Protein AF-A0A660W7L3-F1 (afdb_monomer_lite)

Structure (mmCIF, N/CA/C/O backbone):
data_AF-A0A660W7L3-F1
#
_entry.id   AF-A0A660W7L3-F1
#
loop_
_atom_site.group_PDB
_atom_site.id
_atom_site.type_symbol
_atom_site.label_atom_id
_atom_site.label_alt_id
_atom_site.label_comp_id
_atom_site.label_asym_id
_atom_site.label_entity_id
_atom_site.label_seq_id
_atom_site.pdbx_PDB_ins_code
_atom_site.Cartn_x
_atom_site.Cartn_y
_atom_site.Cartn_z
_atom_site.occupancy
_atom_site.B_iso_or_equiv
_atom_site.auth_seq_id
_atom_site.auth_comp_id
_atom_site.auth_asym_id
_atom_site.auth_atom_id
_atom_site.pdbx_PDB_model_num
ATOM 1 N N . MET A 1 1 ? 17.401 1.972 -6.740 1.00 91.06 1 MET A N 1
ATOM 2 C CA . MET A 1 1 ? 16.442 2.599 -7.683 1.00 91.06 1 MET A CA 1
ATOM 3 C C . MET A 1 1 ? 15.561 3.553 -6.897 1.00 91.06 1 MET A C 1
ATOM 5 O O . MET A 1 1 ? 15.328 3.251 -5.743 1.00 91.06 1 MET A O 1
ATOM 9 N N . LYS A 1 2 ? 15.109 4.685 -7.448 1.00 93.38 2 LYS A N 1
ATOM 10 C CA . LYS A 1 2 ? 14.234 5.621 -6.716 1.00 93.38 2 LYS A CA 1
ATOM 11 C C . LYS A 1 2 ? 12.768 5.179 -6.834 1.00 93.38 2 LYS A C 1
ATOM 13 O O . LYS A 1 2 ? 12.344 4.865 -7.942 1.00 93.38 2 LYS A O 1
ATOM 18 N N . ALA A 1 3 ? 12.022 5.172 -5.731 1.00 96.50 3 ALA A N 1
ATOM 19 C CA . ALA A 1 3 ? 10.601 4.817 -5.695 1.00 96.50 3 ALA A CA 1
ATOM 20 C C . ALA A 1 3 ? 9.845 5.675 -4.670 1.00 96.50 3 ALA A C 1
ATOM 22 O O . ALA A 1 3 ? 10.423 6.043 -3.650 1.00 96.50 3 ALA A O 1
ATOM 23 N N . LEU A 1 4 ? 8.570 5.974 -4.931 1.00 96.69 4 LEU A N 1
ATOM 24 C CA . LEU A 1 4 ? 7.641 6.444 -3.902 1.00 96.69 4 LEU A CA 1
ATOM 25 C C . LEU A 1 4 ? 7.113 5.215 -3.158 1.00 96.69 4 LEU A C 1
ATOM 27 O O . LEU A 1 4 ? 6.564 4.315 -3.790 1.00 96.69 4 LEU A O 1
ATOM 31 N N . VAL A 1 5 ? 7.323 5.159 -1.847 1.00 97.38 5 VAL A N 1
ATOM 32 C CA . VAL A 1 5 ? 6.933 4.031 -0.996 1.00 97.38 5 VAL A CA 1
ATOM 33 C C . VAL A 1 5 ? 5.898 4.512 0.006 1.00 97.38 5 VAL A C 1
ATOM 35 O O . VAL A 1 5 ? 6.139 5.490 0.713 1.00 97.38 5 VAL A O 1
ATOM 38 N N . ALA A 1 6 ? 4.768 3.809 0.056 1.00 97.12 6 ALA A N 1
ATOM 39 C CA . ALA A 1 6 ? 3.768 3.957 1.100 1.00 97.12 6 ALA A CA 1
ATOM 40 C C . ALA A 1 6 ? 4.059 2.956 2.226 1.00 97.12 6 ALA A C 1
ATOM 42 O O . ALA A 1 6 ? 4.233 1.764 1.962 1.00 97.12 6 ALA A O 1
ATOM 43 N N . ASN A 1 7 ? 4.106 3.434 3.464 1.00 97.31 7 ASN A N 1
ATOM 44 C CA . ASN A 1 7 ? 4.158 2.607 4.667 1.00 97.31 7 ASN A CA 1
ATOM 45 C C . ASN A 1 7 ? 2.944 2.921 5.536 1.00 97.31 7 ASN A C 1
ATOM 47 O O . ASN A 1 7 ? 2.388 4.004 5.436 1.00 97.31 7 ASN A O 1
ATOM 51 N N . ALA A 1 8 ? 2.549 1.989 6.394 1.00 97.88 8 ALA A N 1
ATOM 52 C CA . ALA A 1 8 ? 1.500 2.195 7.384 1.00 97.88 8 ALA A CA 1
ATOM 53 C C . ALA A 1 8 ? 1.725 1.244 8.563 1.00 97.88 8 ALA A C 1
ATOM 55 O O . ALA A 1 8 ? 2.439 0.240 8.456 1.00 97.88 8 ALA A O 1
ATOM 56 N N . GLU A 1 9 ? 1.104 1.544 9.692 1.00 98.12 9 GLU A N 1
ATOM 57 C CA . GLU A 1 9 ? 1.123 0.695 10.874 1.00 98.12 9 GLU A CA 1
ATOM 58 C C . GLU A 1 9 ? 0.175 -0.494 10.685 1.00 98.12 9 GLU A C 1
ATOM 60 O O . GLU A 1 9 ? -0.985 -0.322 10.310 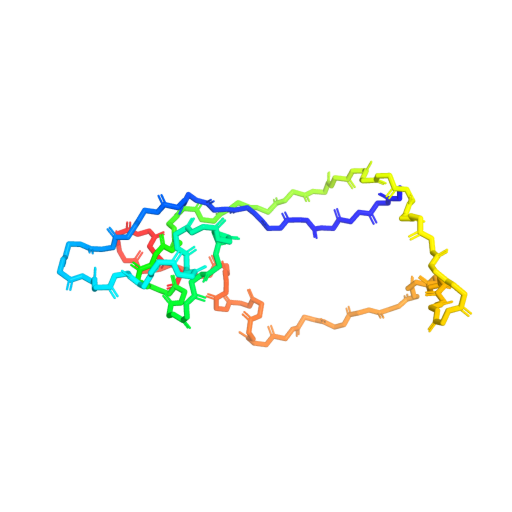1.00 98.12 9 GLU A O 1
ATOM 65 N N . TRP A 1 10 ? 0.644 -1.712 10.981 1.00 97.94 10 TRP A N 1
ATOM 66 C CA . TRP A 1 10 ? -0.239 -2.875 11.106 1.00 97.94 10 TRP A CA 1
ATOM 67 C C . TRP A 1 10 ? -0.993 -2.784 12.432 1.00 97.94 10 TRP A C 1
ATOM 69 O O . TRP A 1 10 ? -0.472 -3.177 13.480 1.00 97.94 10 TRP A O 1
ATOM 79 N N . LYS A 1 11 ? -2.215 -2.257 12.391 1.00 98.00 11 LYS A N 1
ATOM 80 C CA . LYS A 1 11 ? -3.040 -1.993 13.568 1.00 98.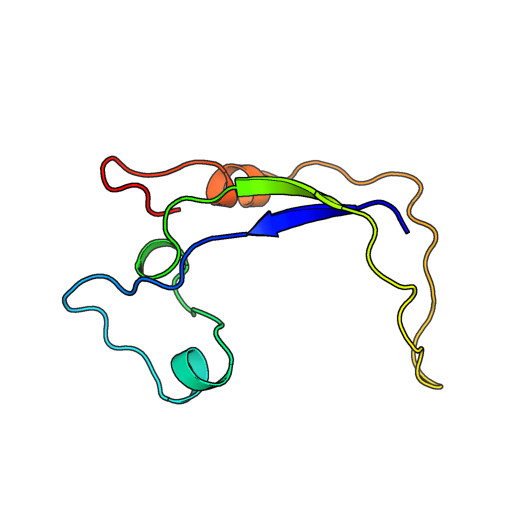00 11 LYS A CA 1
ATOM 81 C C . LYS A 1 11 ? -4.493 -2.423 13.326 1.00 98.00 11 LYS A C 1
ATOM 83 O O . LYS A 1 11 ? -5.352 -1.583 13.131 1.00 98.00 11 LYS A O 1
ATOM 88 N N . PRO A 1 12 ? -4.796 -3.726 13.342 1.00 97.81 12 PRO A N 1
ATOM 89 C CA . PRO A 1 12 ? -6.155 -4.241 13.177 1.00 97.81 12 PRO A CA 1
ATOM 90 C C . PRO A 1 12 ? -7.174 -3.580 14.117 1.00 97.81 12 PRO A C 1
ATOM 92 O O . PRO A 1 12 ? -6.944 -3.500 15.327 1.00 97.81 12 PRO A O 1
ATOM 95 N N . ARG A 1 13 ? -8.315 -3.143 13.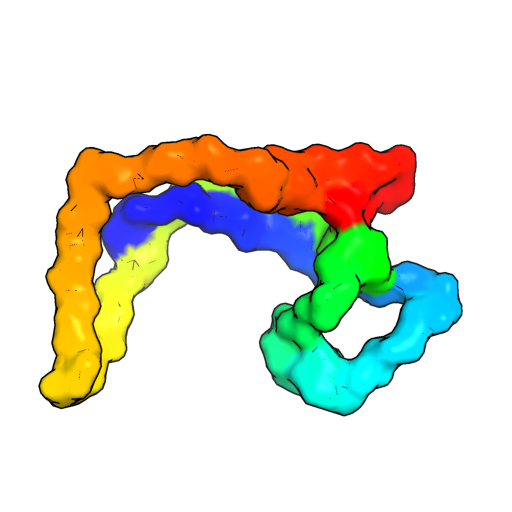571 1.00 98.00 13 ARG A N 1
ATOM 96 C CA . ARG A 1 13 ? -9.428 -2.570 14.338 1.00 98.00 13 ARG A CA 1
ATOM 97 C C . ARG A 1 13 ? -9.966 -3.582 15.346 1.00 98.00 13 ARG A C 1
ATOM 99 O O . ARG A 1 13 ? -10.020 -4.787 15.089 1.00 98.00 13 ARG A O 1
ATOM 106 N N . ILE A 1 14 ? -10.428 -3.082 16.491 1.00 96.62 14 ILE A N 1
ATOM 107 C CA . ILE A 1 14 ? -11.072 -3.918 17.510 1.00 96.62 14 ILE A CA 1
ATOM 108 C C . ILE A 1 14 ? -12.310 -4.578 16.891 1.00 96.62 14 ILE A C 1
ATOM 110 O O . ILE A 1 14 ? -13.187 -3.899 16.367 1.00 96.62 14 ILE A O 1
ATOM 114 N N . GLY A 1 15 ? -12.376 -5.908 16.958 1.00 95.50 15 GLY A N 1
ATOM 115 C CA . GLY A 1 15 ? -13.474 -6.696 16.391 1.00 95.50 15 GLY A CA 1
ATOM 116 C C . GLY A 1 15 ? -13.243 -7.185 14.956 1.00 95.50 15 GLY A C 1
ATOM 117 O O . GLY A 1 15 ? -13.990 -8.051 14.500 1.00 95.50 15 GLY A O 1
ATOM 118 N N . TYR A 1 16 ? -12.195 -6.723 14.261 1.00 97.44 16 TYR A N 1
ATOM 119 C CA . TYR A 1 16 ? -11.802 -7.307 12.978 1.00 97.44 16 TYR A CA 1
ATOM 120 C C . TYR A 1 16 ? -11.141 -8.676 13.195 1.00 97.44 16 TYR A C 1
ATOM 122 O O . TYR A 1 16 ? -10.152 -8.809 13.917 1.00 97.44 16 TYR A O 1
ATOM 130 N N . SER A 1 17 ? -11.703 -9.715 12.575 1.00 96.56 17 SER A N 1
ATOM 131 C CA . SER A 1 17 ? -11.193 -11.084 12.687 1.00 96.56 17 SER A CA 1
ATOM 132 C C . SER A 1 17 ? -10.123 -11.339 11.632 1.00 96.56 17 SER A C 1
ATOM 134 O O . SER A 1 17 ? -10.433 -11.632 10.480 1.00 96.56 17 SER A O 1
ATOM 136 N N . ILE A 1 18 ? -8.860 -11.239 12.039 1.00 96.69 18 ILE A N 1
ATOM 137 C CA . ILE A 1 18 ? -7.706 -11.468 11.166 1.00 96.69 18 ILE A CA 1
ATOM 138 C C . ILE A 1 18 ? -7.517 -12.966 10.936 1.00 96.69 18 ILE A C 1
ATOM 140 O O . ILE A 1 18 ? -7.436 -13.750 11.885 1.00 96.69 18 ILE A O 1
ATOM 144 N N . SER A 1 19 ? -7.378 -13.369 9.677 1.00 96.62 19 SER A N 1
ATOM 145 C CA . SER A 1 19 ? -6.982 -14.738 9.348 1.00 96.62 19 SER A CA 1
ATOM 146 C C . SER A 1 19 ? -5.495 -14.992 9.634 1.00 96.62 19 SER A C 1
ATOM 148 O O . SER A 1 19 ? -4.654 -14.105 9.496 1.00 96.62 19 SER A O 1
ATOM 150 N N . GLU A 1 20 ? -5.119 -16.243 9.915 1.00 97.06 20 GLU A N 1
ATOM 151 C CA . GLU A 1 20 ? -3.705 -16.631 10.084 1.00 97.06 20 GLU A CA 1
ATOM 152 C C . GLU A 1 20 ? -2.836 -16.194 8.888 1.00 97.06 20 GLU A C 1
ATOM 154 O O . GLU A 1 20 ? -1.676 -15.802 9.030 1.00 97.06 20 GLU A O 1
ATOM 159 N N . SER A 1 21 ? -3.419 -16.215 7.686 1.00 96.94 21 SER A N 1
ATOM 160 C CA . SER A 1 21 ? -2.737 -15.819 6.459 1.00 96.94 21 SER A CA 1
ATOM 161 C C . SER A 1 21 ? -2.429 -14.321 6.387 1.00 96.94 21 SER A C 1
ATOM 163 O O . SER A 1 21 ? -1.360 -13.960 5.893 1.00 96.94 21 SER A O 1
ATOM 165 N N . GLU A 1 22 ? -3.334 -13.470 6.879 1.00 97.62 22 GLU A N 1
ATOM 166 C CA . GLU A 1 22 ? -3.150 -12.019 6.938 1.00 97.62 22 GLU A CA 1
ATOM 167 C C . GLU A 1 22 ? -2.059 -11.671 7.946 1.00 97.62 22 GLU A C 1
ATOM 169 O O . GLU A 1 22 ? -1.129 -10.944 7.599 1.00 97.62 22 GLU A O 1
ATOM 174 N N . GLU A 1 23 ? -2.120 -12.262 9.143 1.00 95.62 23 GLU A N 1
ATOM 175 C CA . GLU A 1 23 ? -1.157 -12.014 10.219 1.00 95.62 23 GLU A CA 1
ATOM 176 C C . GLU A 1 23 ? 0.255 -12.461 9.816 1.00 95.62 23 GLU A C 1
ATOM 178 O O . GLU A 1 23 ? 1.218 -11.702 9.936 1.00 95.62 23 GLU A O 1
ATOM 183 N N . LYS A 1 24 ? 0.384 -13.666 9.242 1.00 96.81 24 LYS A N 1
ATOM 184 C CA . LYS A 1 24 ? 1.680 -14.214 8.818 1.00 96.81 24 LYS A CA 1
ATOM 185 C C . LYS A 1 24 ? 2.312 -13.426 7.672 1.00 96.81 24 LYS A C 1
ATOM 187 O O . LYS A 1 24 ? 3.531 -13.289 7.624 1.00 96.81 24 LYS A O 1
ATOM 192 N N . LYS A 1 25 ? 1.505 -12.963 6.715 1.00 96.94 25 LYS A N 1
ATOM 193 C CA . LYS A 1 25 ? 2.001 -12.256 5.522 1.00 96.94 25 LYS A CA 1
ATOM 194 C C . LYS A 1 25 ? 2.063 -10.745 5.707 1.00 96.94 25 LYS A C 1
ATOM 196 O O . LYS A 1 25 ? 2.577 -10.081 4.812 1.00 96.94 25 LYS A O 1
ATOM 201 N N . ARG A 1 26 ? 1.508 -10.215 6.804 1.00 97.06 26 ARG A N 1
ATOM 202 C CA . ARG A 1 26 ? 1.233 -8.782 6.982 1.00 97.06 26 ARG A CA 1
ATOM 203 C C . ARG A 1 26 ? 0.544 -8.202 5.746 1.00 97.06 26 ARG A C 1
ATOM 205 O O . ARG A 1 26 ? 0.955 -7.186 5.198 1.00 97.06 26 ARG A O 1
ATOM 212 N N . ARG A 1 27 ? -0.491 -8.897 5.266 1.00 97.25 27 ARG A N 1
ATOM 213 C CA . ARG A 1 27 ? -1.273 -8.491 4.092 1.00 97.25 27 ARG A CA 1
ATOM 214 C C . ARG A 1 27 ? -2.751 -8.579 4.414 1.00 97.25 27 ARG A C 1
ATOM 216 O O . ARG A 1 27 ? -3.301 -9.671 4.340 1.00 97.25 27 ARG A O 1
ATOM 223 N N . ALA A 1 28 ? -3.353 -7.442 4.739 1.00 96.62 28 ALA A N 1
ATOM 224 C CA . ALA A 1 28 ? -4.775 -7.334 5.032 1.00 96.62 28 ALA A CA 1
ATOM 225 C C . ALA A 1 28 ? -5.628 -7.647 3.795 1.00 96.62 28 ALA A C 1
ATOM 227 O O . ALA A 1 28 ? -5.260 -7.283 2.675 1.00 96.62 28 ALA A O 1
ATOM 228 N N . ILE A 1 29 ? -6.772 -8.300 4.004 1.00 97.00 29 ILE A N 1
ATOM 229 C CA . ILE A 1 29 ? -7.813 -8.430 2.977 1.00 97.00 29 ILE A CA 1
ATOM 230 C C . ILE A 1 29 ? -8.638 -7.143 2.892 1.00 97.00 29 ILE A C 1
ATOM 232 O O . ILE A 1 29 ? -8.934 -6.684 1.791 1.00 97.00 29 ILE A O 1
ATOM 236 N N . ILE A 1 30 ? -8.960 -6.534 4.039 1.00 96.94 30 ILE A N 1
ATOM 237 C CA . ILE A 1 30 ? -9.644 -5.239 4.121 1.00 96.94 30 ILE A CA 1
ATOM 238 C C . ILE A 1 30 ? -8.672 -4.215 4.707 1.00 96.94 30 ILE A C 1
ATOM 240 O O . ILE A 1 30 ? -8.455 -4.174 5.916 1.00 96.94 30 ILE A O 1
ATOM 244 N N . GLY A 1 31 ? -8.062 -3.403 3.840 1.00 96.81 31 GLY A N 1
ATOM 245 C CA . GLY A 1 31 ? -7.011 -2.457 4.227 1.00 96.81 31 GLY A CA 1
ATOM 246 C C . GLY A 1 31 ? -7.444 -1.471 5.314 1.00 96.81 31 GLY A C 1
ATOM 247 O O . GLY A 1 31 ? -6.740 -1.332 6.311 1.00 96.81 31 GLY A O 1
ATOM 248 N N . SER A 1 32 ? -8.643 -0.904 5.179 1.00 97.38 32 SER A N 1
ATOM 249 C CA . SER A 1 32 ? -9.230 0.070 6.113 1.00 97.38 32 SER A CA 1
ATOM 250 C C . SER A 1 32 ? -9.541 -0.468 7.509 1.00 97.38 32 SER A C 1
ATOM 252 O O . SER A 1 32 ? -9.834 0.277 8.444 1.00 97.38 32 SER A O 1
ATOM 254 N N . GLN A 1 33 ? -9.478 -1.789 7.682 1.00 98.19 33 GLN A N 1
ATOM 255 C CA . GLN A 1 33 ? -9.631 -2.433 8.982 1.00 98.19 33 GLN A CA 1
ATOM 256 C C . GLN A 1 33 ? -8.292 -2.711 9.664 1.00 98.19 33 GLN A C 1
ATOM 258 O O . GLN A 1 33 ? -8.292 -3.224 10.779 1.00 98.19 33 GLN A O 1
ATOM 263 N N . VAL A 1 34 ? -7.157 -2.426 9.015 1.00 98.31 34 VAL A N 1
ATOM 264 C CA . VAL A 1 34 ? -5.839 -2.858 9.500 1.00 98.31 34 VAL A CA 1
ATOM 265 C C . VAL A 1 34 ? -4.764 -1.790 9.392 1.00 98.31 34 VAL A C 1
ATOM 267 O O . VAL A 1 34 ? -3.998 -1.625 10.336 1.00 98.31 34 VAL A O 1
ATOM 270 N N . TRP A 1 35 ? -4.650 -1.104 8.263 1.00 98.31 35 TRP A N 1
ATOM 271 C CA . TRP A 1 35 ? -3.557 -0.166 8.039 1.00 98.31 35 TRP A CA 1
ATOM 272 C C . TRP A 1 35 ? -3.916 1.215 8.574 1.00 98.31 35 TRP A C 1
ATOM 274 O O . TRP A 1 35 ? -4.954 1.768 8.220 1.00 98.31 35 TRP A O 1
ATOM 284 N N . CYS A 1 36 ? -3.047 1.756 9.424 1.00 98.31 36 CYS A N 1
ATOM 285 C CA . CYS A 1 36 ? -3.259 3.022 10.117 1.00 98.31 36 CYS A CA 1
ATOM 286 C C . CYS A 1 36 ? -2.049 3.949 9.930 1.00 98.31 36 CYS A C 1
ATOM 288 O O . CYS A 1 36 ? -0.916 3.478 9.848 1.00 98.31 36 CYS A O 1
ATOM 290 N N . ASN A 1 37 ? -2.290 5.257 9.876 1.00 98.06 37 ASN A N 1
ATOM 291 C CA . ASN A 1 37 ? -1.294 6.321 9.753 1.00 98.06 37 ASN A CA 1
ATOM 292 C C . ASN A 1 37 ? -0.347 6.130 8.551 1.00 98.06 37 ASN A C 1
ATOM 294 O O . ASN A 1 37 ? 0.855 5.917 8.745 1.00 98.06 37 ASN A O 1
ATOM 298 N N . PRO A 1 38 ? -0.857 6.171 7.304 1.00 97.94 38 PRO A N 1
ATOM 299 C CA . PRO A 1 38 ? -0.021 5.987 6.133 1.00 97.94 38 PRO A CA 1
ATOM 300 C C . PRO A 1 38 ? 0.998 7.128 5.981 1.00 97.94 38 PRO A C 1
ATOM 302 O O . PRO A 1 38 ? 0.692 8.306 6.170 1.00 97.94 38 PRO A O 1
ATOM 305 N N . THR A 1 39 ? 2.222 6.788 5.588 1.00 97.62 39 THR A N 1
ATOM 306 C CA . THR A 1 39 ? 3.288 7.734 5.245 1.00 97.62 39 THR A CA 1
ATOM 307 C C . THR A 1 39 ? 3.817 7.449 3.848 1.00 97.62 39 THR A C 1
ATOM 309 O O . THR A 1 39 ? 3.879 6.301 3.412 1.00 97.62 39 THR A O 1
ATOM 312 N N . PHE A 1 40 ? 4.206 8.506 3.134 1.00 97.44 40 PHE A N 1
ATOM 313 C CA . PHE A 1 40 ? 4.690 8.421 1.759 1.00 97.44 40 PHE A CA 1
ATOM 314 C C . PHE A 1 40 ? 6.065 9.060 1.651 1.00 97.44 40 PHE A C 1
ATOM 316 O O . PHE A 1 40 ? 6.236 10.246 1.932 1.00 97.44 40 PHE A O 1
ATOM 323 N N . GLU A 1 41 ? 7.046 8.282 1.206 1.00 97.50 41 GLU A N 1
ATOM 324 C CA . GLU A 1 41 ? 8.433 8.728 1.142 1.00 97.50 41 GLU A CA 1
ATOM 325 C C . GLU A 1 41 ? 9.106 8.308 -0.158 1.00 97.50 41 GLU A C 1
ATOM 327 O O . GLU A 1 41 ? 8.896 7.213 -0.682 1.00 97.50 41 GLU A O 1
ATOM 332 N N . ILE A 1 42 ? 9.983 9.174 -0.666 1.00 97.56 42 ILE A N 1
ATOM 333 C CA . ILE A 1 42 ? 10.878 8.805 -1.757 1.00 97.56 42 ILE A CA 1
ATOM 334 C C . ILE A 1 42 ? 12.052 8.015 -1.180 1.00 97.56 42 ILE A C 1
ATOM 336 O O . ILE A 1 42 ? 12.921 8.571 -0.509 1.00 97.56 42 ILE A O 1
ATOM 340 N N . GLN A 1 43 ? 12.111 6.726 -1.497 1.00 97.75 43 GLN A N 1
ATOM 341 C CA . GLN A 1 43 ? 13.148 5.808 -1.033 1.00 97.75 43 GLN A CA 1
ATOM 342 C C . GLN A 1 43 ? 14.031 5.308 -2.183 1.00 97.75 43 GLN A C 1
ATOM 344 O O . GLN A 1 43 ? 13.744 5.524 -3.366 1.00 97.75 43 GLN A O 1
ATOM 349 N N . HIS A 1 44 ? 15.133 4.635 -1.828 1.00 96.81 44 HIS A N 1
ATOM 350 C CA . HIS A 1 44 ? 16.115 4.095 -2.774 1.00 96.81 44 HIS A CA 1
ATOM 351 C C . HIS A 1 44 ? 16.286 2.566 -2.649 1.00 96.81 44 HIS A C 1
ATOM 353 O O . HIS A 1 44 ? 17.390 2.111 -2.346 1.00 96.81 44 HIS A O 1
ATOM 359 N N . PRO A 1 45 ? 15.235 1.749 -2.867 1.00 94.38 45 PRO A N 1
ATOM 360 C CA . PRO A 1 45 ? 15.333 0.292 -2.762 1.00 94.38 45 PRO A CA 1
ATOM 361 C C . PRO A 1 45 ? 16.384 -0.316 -3.702 1.00 94.38 45 PRO A C 1
ATOM 363 O O . PRO A 1 45 ? 16.697 0.231 -4.770 1.00 94.38 45 PRO A O 1
ATOM 366 N N . ALA A 1 46 ? 16.913 -1.477 -3.312 1.00 95.25 46 ALA A N 1
ATOM 367 C CA . ALA A 1 46 ? 17.829 -2.258 -4.136 1.00 95.25 46 ALA A CA 1
ATOM 368 C C . ALA A 1 46 ? 17.157 -2.721 -5.439 1.00 95.25 46 ALA A C 1
ATOM 370 O O . ALA A 1 46 ? 15.937 -2.870 -5.519 1.00 95.25 46 ALA A O 1
ATOM 371 N N . THR A 1 47 ? 17.964 -2.953 -6.471 1.00 93.31 47 THR A N 1
ATOM 372 C CA . THR A 1 47 ? 17.485 -3.610 -7.692 1.00 93.31 47 THR A CA 1
ATOM 373 C C . THR A 1 47 ? 17.079 -5.052 -7.356 1.00 93.31 47 THR A C 1
ATOM 375 O O . THR A 1 47 ? 17.859 -5.735 -6.690 1.00 93.31 47 THR A O 1
ATOM 378 N N . PRO A 1 48 ? 15.885 -5.523 -7.763 1.00 90.62 48 PRO A N 1
ATOM 379 C CA . PRO A 1 48 ? 15.430 -6.873 -7.447 1.00 90.62 48 PRO A CA 1
ATOM 380 C C . PRO A 1 48 ? 16.281 -7.933 -8.156 1.00 90.62 48 PRO A C 1
ATOM 382 O O . PRO A 1 48 ? 16.782 -7.708 -9.259 1.00 90.62 48 PRO A O 1
ATOM 385 N N . ASN A 1 49 ? 16.401 -9.106 -7.530 1.00 94.62 49 ASN A N 1
ATOM 386 C CA . ASN A 1 49 ? 16.918 -10.303 -8.190 1.00 94.62 49 ASN A CA 1
ATOM 387 C C . ASN A 1 49 ? 15.823 -10.877 -9.090 1.00 94.62 49 ASN A C 1
ATOM 389 O O . ASN A 1 49 ? 14.704 -11.077 -8.628 1.00 94.62 49 ASN A O 1
ATOM 393 N N . ILE A 1 50 ? 16.155 -11.143 -10.349 1.00 95.81 50 ILE A N 1
ATOM 394 C CA . ILE A 1 50 ? 15.180 -11.486 -11.387 1.00 95.81 50 ILE A CA 1
ATOM 395 C C . ILE A 1 50 ? 15.285 -12.971 -11.692 1.00 95.81 50 ILE A C 1
ATOM 397 O O . ILE A 1 50 ? 16.386 -13.489 -11.904 1.00 95.81 50 ILE A O 1
ATOM 401 N N . ARG A 1 51 ? 14.148 -13.664 -11.699 1.00 97.69 51 ARG A N 1
ATOM 402 C CA . ARG A 1 51 ? 14.082 -15.068 -12.103 1.00 97.69 51 ARG A CA 1
ATOM 403 C C . ARG A 1 51 ? 14.156 -15.217 -13.624 1.00 97.69 51 ARG A C 1
ATOM 405 O O . ARG A 1 51 ? 13.999 -14.263 -14.376 1.00 97.69 51 ARG A O 1
ATOM 412 N N . HIS A 1 52 ? 14.364 -16.447 -14.090 1.00 97.44 52 HIS A N 1
ATOM 413 C CA . HIS A 1 52 ? 14.435 -16.760 -15.523 1.00 97.44 52 HIS A CA 1
ATOM 414 C C . HIS A 1 52 ? 13.148 -16.426 -16.305 1.00 97.44 52 HIS A C 1
ATOM 416 O O . HIS A 1 52 ? 13.191 -16.326 -17.527 1.00 97.44 52 HIS A O 1
ATOM 422 N N . ASP A 1 53 ? 12.022 -16.279 -15.605 1.00 97.75 53 ASP A N 1
ATOM 423 C CA . ASP A 1 53 ? 10.681 -16.012 -16.123 1.00 97.75 53 ASP A CA 1
ATOM 424 C C . ASP A 1 53 ? 10.195 -14.566 -15.880 1.00 97.75 53 ASP A C 1
ATOM 426 O O . ASP A 1 53 ? 9.024 -14.262 -16.098 1.00 97.75 53 ASP A O 1
ATOM 430 N N . GLU A 1 54 ? 11.076 -13.656 -15.453 1.00 98.06 54 GLU A N 1
ATOM 431 C CA . GLU A 1 54 ? 10.750 -12.265 -15.112 1.00 98.06 54 GLU A CA 1
ATOM 432 C C . GLU A 1 54 ? 11.570 -11.256 -15.941 1.00 98.06 54 GLU A C 1
ATOM 434 O O . GLU A 1 54 ? 12.603 -11.586 -16.525 1.00 98.06 54 GLU A O 1
ATOM 439 N N . VAL A 1 55 ? 11.129 -9.992 -15.985 1.00 96.38 55 VAL A N 1
ATOM 440 C CA . VAL A 1 55 ? 11.830 -8.898 -16.687 1.00 96.38 55 VAL A CA 1
ATOM 441 C C . VAL A 1 55 ? 11.984 -7.660 -15.803 1.00 96.38 55 VAL A C 1
ATOM 443 O O . VAL A 1 55 ? 11.108 -7.351 -14.996 1.00 96.38 55 VAL A O 1
ATOM 446 N N . LEU A 1 56 ? 13.076 -6.904 -15.989 1.00 95.31 56 LEU A N 1
ATOM 447 C CA . LEU A 1 56 ? 13.250 -5.589 -15.361 1.00 95.31 56 LEU A CA 1
ATOM 448 C C . LEU A 1 56 ? 12.680 -4.494 -16.253 1.00 95.31 56 LEU A C 1
ATOM 450 O O . LEU A 1 56 ? 13.192 -4.250 -17.346 1.00 95.31 56 LEU A O 1
ATOM 454 N N . VAL A 1 57 ? 11.675 -3.777 -15.761 1.00 94.06 57 VAL A N 1
ATOM 455 C CA . VAL A 1 57 ? 11.092 -2.648 -16.489 1.00 94.06 57 VAL A CA 1
ATOM 456 C C . VAL A 1 57 ? 11.660 -1.337 -15.962 1.00 94.06 57 VAL A C 1
ATOM 458 O O . VAL A 1 57 ? 11.532 -1.009 -14.782 1.00 94.06 57 VAL A O 1
ATOM 461 N N . ARG A 1 58 ? 12.244 -0.535 -16.858 1.00 94.06 58 ARG A N 1
ATOM 462 C CA . ARG A 1 58 ? 12.526 0.874 -16.577 1.00 94.06 58 ARG A CA 1
ATOM 463 C C . ARG A 1 58 ? 11.231 1.668 -16.737 1.00 94.06 58 ARG A C 1
ATOM 465 O O . ARG A 1 58 ? 10.834 1.986 -17.855 1.00 94.06 58 ARG A O 1
ATOM 472 N N . VAL A 1 59 ? 10.582 1.978 -15.619 1.00 94.75 59 VAL A N 1
ATOM 473 C CA . VAL A 1 59 ? 9.353 2.782 -15.606 1.00 94.75 59 VAL A CA 1
ATOM 474 C C . VAL A 1 59 ? 9.650 4.182 -16.152 1.00 94.75 59 VAL A C 1
ATOM 476 O O . VAL A 1 59 ? 10.495 4.895 -15.614 1.00 94.75 59 VAL A O 1
ATOM 479 N N . MET A 1 60 ? 8.959 4.564 -17.229 1.00 96.31 60 MET A N 1
ATOM 480 C CA . MET A 1 60 ? 9.063 5.899 -17.838 1.00 96.31 60 MET A CA 1
ATOM 481 C C . MET A 1 60 ? 7.927 6.822 -17.391 1.00 96.31 60 MET A C 1
ATOM 483 O O . MET A 1 60 ? 8.107 8.033 -17.295 1.00 96.31 60 MET A O 1
ATOM 487 N N . SER A 1 61 ? 6.748 6.259 -17.126 1.00 96.56 61 SER A N 1
ATOM 488 C CA . SER A 1 61 ? 5.559 6.987 -16.682 1.00 96.56 61 SER A CA 1
ATOM 489 C C . SER A 1 61 ? 4.654 6.053 -15.881 1.00 96.56 61 SER A C 1
ATOM 491 O O . SER A 1 61 ? 4.547 4.872 -16.208 1.00 96.56 61 SER A O 1
ATOM 493 N N . CYS A 1 62 ? 4.020 6.583 -14.838 1.00 96.19 62 CYS A N 1
ATOM 494 C CA . CYS A 1 62 ? 3.042 5.891 -14.003 1.00 96.19 62 CYS A CA 1
ATOM 495 C C . CYS A 1 62 ? 2.002 6.924 -13.563 1.00 96.19 62 CYS A C 1
ATOM 497 O O . CYS A 1 62 ? 2.375 7.981 -13.054 1.00 96.19 62 CYS A O 1
ATOM 499 N N . GLY A 1 63 ? 0.725 6.659 -13.827 1.00 96.81 63 GLY A N 1
ATOM 500 C CA . GLY A 1 63 ? -0.363 7.534 -13.393 1.00 96.81 63 GLY A CA 1
ATOM 501 C C . GLY A 1 63 ? -0.709 7.296 -11.926 1.00 96.81 63 GLY A C 1
ATOM 502 O O . GLY A 1 63 ? -0.431 6.221 -11.402 1.00 96.81 63 GLY A O 1
ATOM 503 N N . ILE A 1 64 ? -1.329 8.292 -11.296 1.00 96.81 64 ILE A N 1
ATOM 504 C CA . ILE A 1 64 ? -1.940 8.151 -9.972 1.00 96.81 64 ILE A CA 1
ATOM 505 C C . ILE A 1 64 ? -3.380 7.681 -10.181 1.00 96.81 64 ILE A C 1
ATOM 507 O O . ILE A 1 64 ? -4.151 8.322 -10.898 1.00 96.81 64 ILE A O 1
ATOM 511 N N . CYS A 1 65 ? -3.721 6.545 -9.589 1.00 97.25 65 CYS A N 1
ATOM 512 C CA . CYS A 1 65 ? -5.055 5.965 -9.595 1.00 97.25 65 CYS A CA 1
ATOM 513 C C . CYS A 1 65 ? -5.865 6.468 -8.389 1.00 97.25 65 CYS A C 1
ATOM 515 O O . CYS A 1 65 ? -5.305 6.810 -7.351 1.00 97.25 65 CYS A O 1
ATOM 517 N N . GLY A 1 66 ? -7.198 6.423 -8.469 1.00 97.38 66 GLY A N 1
ATOM 518 C CA . GLY A 1 66 ? -8.055 6.674 -7.300 1.00 97.38 66 GLY A CA 1
ATOM 519 C C . GLY A 1 66 ? -7.839 5.666 -6.159 1.00 97.38 66 GLY A C 1
ATOM 520 O O . GLY A 1 66 ? -8.064 5.970 -4.995 1.00 97.38 66 GLY A O 1
ATOM 521 N N . SER A 1 67 ? -7.333 4.465 -6.451 1.00 95.75 67 SER A N 1
ATOM 522 C CA . SER A 1 67 ? -6.922 3.539 -5.389 1.00 95.75 67 SER A CA 1
ATOM 523 C C . SER A 1 67 ? -5.712 4.044 -4.605 1.00 95.75 67 SER A C 1
ATOM 525 O O . SER A 1 67 ? -5.610 3.754 -3.421 1.00 95.75 67 SER A O 1
ATOM 527 N N . ASP A 1 68 ? -4.810 4.802 -5.236 1.00 97.25 68 ASP A N 1
ATOM 528 C CA . ASP A 1 68 ? -3.654 5.377 -4.544 1.00 97.25 68 ASP A CA 1
ATOM 529 C C . ASP A 1 68 ? -4.107 6.488 -3.595 1.00 97.25 68 ASP A C 1
ATOM 531 O O . ASP A 1 68 ? -3.584 6.605 -2.488 1.00 97.25 68 ASP A O 1
ATOM 535 N N . THR A 1 69 ? -5.124 7.267 -3.991 1.00 95.94 69 THR A N 1
ATOM 536 C CA . THR A 1 69 ? -5.721 8.276 -3.108 1.00 95.94 69 THR A CA 1
ATOM 537 C C . THR A 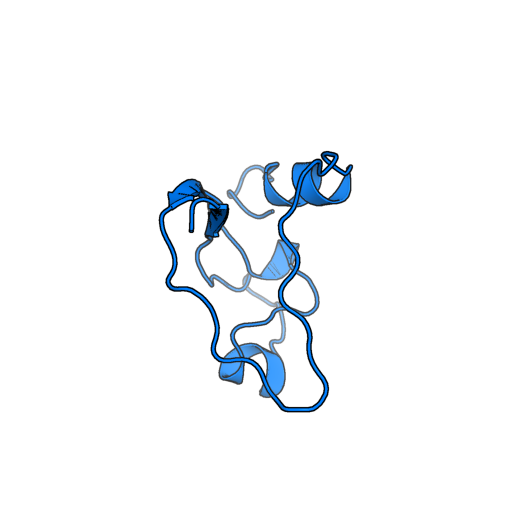1 69 ? -6.419 7.629 -1.919 1.00 95.94 69 THR A C 1
ATOM 539 O O . THR A 1 69 ? -6.231 8.109 -0.814 1.00 95.94 69 THR A O 1
ATOM 542 N N . HIS A 1 70 ? -7.088 6.485 -2.085 1.00 96.19 70 HIS A N 1
ATOM 543 C CA . HIS A 1 70 ? -7.653 5.735 -0.953 1.00 96.19 70 HIS A CA 1
ATOM 544 C C . HIS A 1 70 ? -6.607 5.076 -0.037 1.00 96.19 70 HIS A C 1
ATOM 546 O O . HIS A 1 70 ? -6.948 4.632 1.044 1.00 96.19 70 HIS A O 1
ATOM 552 N N . VAL A 1 71 ? -5.336 4.984 -0.439 1.00 96.50 71 VAL A N 1
ATOM 553 C CA . VAL A 1 71 ? -4.243 4.586 0.475 1.00 96.50 71 VAL A CA 1
ATOM 554 C C . VAL A 1 71 ? -3.646 5.808 1.188 1.00 96.50 71 VAL A C 1
ATOM 556 O O . VAL A 1 71 ? -2.975 5.669 2.208 1.00 96.50 71 VAL A O 1
ATOM 559 N N . TYR A 1 72 ? -3.856 7.005 0.636 1.00 96.19 72 TYR A N 1
ATOM 560 C CA . TYR A 1 72 ? -3.391 8.275 1.191 1.00 96.19 72 TYR A CA 1
ATOM 561 C C . TYR A 1 72 ? -4.393 8.907 2.161 1.00 96.19 72 TYR A C 1
ATOM 563 O O . TYR A 1 72 ? -3.996 9.474 3.177 1.00 96.19 72 TYR A O 1
ATOM 571 N N . GLU A 1 73 ? -5.676 8.846 1.820 1.00 96.75 73 GLU A N 1
ATOM 572 C CA . GLU A 1 73 ? -6.779 9.314 2.648 1.00 96.75 73 GLU A CA 1
ATOM 573 C C . GLU A 1 73 ? -6.877 8.477 3.920 1.00 96.75 73 GLU A C 1
ATOM 575 O O . GLU A 1 73 ? -6.505 7.307 3.934 1.00 96.75 73 GLU A O 1
ATOM 580 N N . THR A 1 74 ? -7.384 9.085 4.990 1.00 98.19 74 THR A N 1
ATOM 581 C CA . THR A 1 74 ? -7.702 8.359 6.214 1.00 98.19 74 THR A CA 1
ATOM 582 C C . THR A 1 74 ? -9.040 8.796 6.778 1.00 98.19 74 THR A C 1
ATOM 584 O O . THR A 1 74 ? -9.454 9.946 6.608 1.00 98.19 74 THR A O 1
ATOM 587 N N . ASP A 1 75 ? -9.683 7.904 7.522 1.00 97.88 75 ASP A N 1
ATOM 588 C CA . ASP A 1 75 ? -10.755 8.287 8.432 1.00 97.88 75 ASP A CA 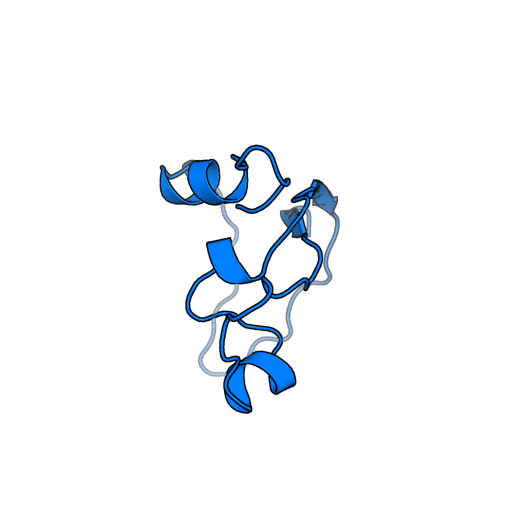1
ATOM 589 C C . ASP A 1 75 ? -10.235 9.073 9.653 1.00 97.88 75 ASP A C 1
ATOM 591 O O . ASP A 1 75 ? -9.039 9.344 9.801 1.00 97.88 75 ASP A O 1
ATOM 595 N N . GLU A 1 76 ? -11.156 9.465 10.538 1.00 97.94 76 GLU A N 1
ATOM 596 C CA . GLU A 1 76 ? -10.864 10.264 11.737 1.00 97.94 76 GLU A CA 1
ATOM 597 C C . GLU A 1 76 ? -9.924 9.562 12.730 1.00 97.94 76 GLU A C 1
ATOM 599 O O . GLU A 1 76 ? -9.283 10.221 13.549 1.00 97.94 76 GLU A O 1
ATOM 604 N N . GLU A 1 77 ? -9.822 8.233 12.66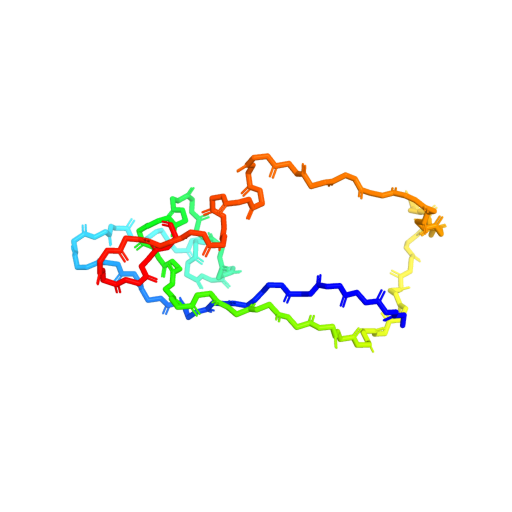5 1.00 97.62 77 GLU A N 1
ATOM 605 C CA . GLU A 1 77 ? -8.951 7.433 13.525 1.00 97.62 77 GLU A CA 1
ATOM 606 C C . GLU A 1 77 ? -7.606 7.102 12.854 1.00 97.62 77 GLU A C 1
ATOM 608 O O . GLU A 1 77 ? -6.777 6.402 13.445 1.00 97.62 77 GLU A O 1
ATOM 613 N N . GLY A 1 78 ? -7.377 7.613 11.640 1.00 97.81 78 GLY A N 1
ATOM 614 C CA . GLY A 1 78 ? -6.136 7.464 10.888 1.00 97.81 78 GLY A CA 1
ATOM 615 C C . GLY A 1 78 ? -6.056 6.189 10.048 1.00 97.81 78 GLY A C 1
ATOM 616 O O . GLY A 1 78 ? -4.965 5.849 9.598 1.00 97.81 78 GLY A O 1
ATOM 617 N N . TYR A 1 79 ? -7.148 5.452 9.844 1.00 98.31 79 TYR A N 1
ATOM 618 C CA . TYR A 1 79 ? -7.140 4.257 8.988 1.00 98.31 79 TYR A CA 1
ATOM 619 C C . TYR A 1 79 ? -7.378 4.623 7.530 1.00 98.31 79 TYR A C 1
ATOM 621 O O . TYR A 1 79 ? -8.188 5.509 7.274 1.00 98.31 79 TYR A O 1
ATOM 629 N N . ILE A 1 80 ? -6.685 3.940 6.611 1.00 96.69 80 ILE A N 1
ATOM 630 C CA . ILE A 1 80 ? -6.870 4.116 5.155 1.00 96.69 80 ILE A CA 1
ATOM 631 C C . ILE A 1 80 ? -8.296 3.802 4.696 1.00 96.69 80 ILE A C 1
ATOM 633 O O . ILE A 1 80 ? -8.948 2.970 5.363 1.00 96.69 80 ILE A O 1
#

Sequence (80 aa):
MKALVANAEWKPRIGYSISESEEKKRRAIIGSQVWCNPTFEIQHPATPNIRHDEVLVRVMSCGICGSDTHVYETDEEGYI

Foldseek 3Di:
DKDKDKDFAQAAAVPDDDDPVCVVVVNDPDQQRTGFQIDIDTDDDDDDDADPPGDDDDDPDDDDDVVNVVSVDHDPRGTD

pLDDT: mean 96.7, std 1.48, range [90.62, 98.31]

Radius of gyration: 15.47 Å; chains: 1; bounding box: 31×27×35 Å

Secondary structure (DSSP, 8-state):
--EEEEEEEE-PPTT----HHHHHHT--SSGGGTEEEEEEEEE-PPPPP--TT---------PPPHHHHHHH---TTSB-